Protein AF-A0A6B3FYM7-F1 (afdb_monomer_lite)

Structure (mmCIF, N/CA/C/O backbone):
data_AF-A0A6B3FYM7-F1
#
_entry.id   AF-A0A6B3FYM7-F1
#
loop_
_atom_site.group_PDB
_atom_site.id
_atom_site.type_symbol
_atom_site.label_atom_id
_atom_site.label_alt_id
_atom_site.label_comp_id
_atom_site.label_asym_id
_atom_site.label_entity_id
_atom_site.label_seq_id
_atom_site.pdbx_PDB_ins_code
_atom_site.Cartn_x
_atom_site.Cartn_y
_atom_site.Cartn_z
_atom_site.occupancy
_atom_site.B_iso_or_equiv
_atom_site.auth_seq_id
_atom_site.auth_comp_id
_atom_site.auth_asym_id
_atom_site.auth_atom_id
_atom_site.pdbx_PDB_model_num
ATOM 1 N N . SER A 1 1 ? -8.584 -11.742 29.478 1.00 46.53 1 SER A N 1
ATOM 2 C CA . SER A 1 1 ? -7.468 -11.080 30.180 1.00 46.53 1 SER A CA 1
ATOM 3 C C . SER A 1 1 ? -7.738 -9.589 30.159 1.00 46.53 1 SER A C 1
ATOM 5 O O . SER A 1 1 ? -7.620 -8.981 29.106 1.00 46.53 1 SER A O 1
ATOM 7 N N . GLU A 1 2 ? -8.219 -9.023 31.266 1.00 55.09 2 GLU A N 1
ATOM 8 C CA . GLU A 1 2 ? -8.510 -7.586 31.336 1.00 55.09 2 GLU A CA 1
ATOM 9 C C . GLU A 1 2 ? -7.210 -6.809 31.526 1.00 55.09 2 GLU A C 1
ATOM 11 O O . GLU A 1 2 ? -6.525 -6.999 32.528 1.00 55.09 2 GLU A O 1
ATOM 16 N N . LEU A 1 3 ? -6.883 -5.958 30.557 1.00 74.88 3 LEU A N 1
ATOM 17 C CA . LEU A 1 3 ? -5.840 -4.943 30.659 1.00 74.88 3 LEU A CA 1
ATOM 18 C C . LEU A 1 3 ? -6.435 -3.754 31.437 1.00 74.88 3 LEU A C 1
ATOM 20 O O . LEU A 1 3 ? -7.353 -3.107 30.922 1.00 74.88 3 LEU A O 1
ATOM 24 N N . PRO A 1 4 ? -6.006 -3.481 32.687 1.00 77.06 4 PRO A N 1
ATOM 25 C CA . PRO A 1 4 ? -6.563 -2.391 33.486 1.00 77.06 4 PRO A CA 1
ATOM 26 C C . PRO A 1 4 ? -6.440 -1.017 32.810 1.00 77.06 4 PRO A C 1
ATOM 28 O O . PRO A 1 4 ? -7.293 -0.157 33.027 1.00 77.06 4 PRO A O 1
ATOM 31 N N . GLU A 1 5 ? -5.426 -0.829 31.965 1.00 78.88 5 GLU A N 1
ATOM 32 C CA . GLU A 1 5 ? -5.196 0.368 31.152 1.00 78.88 5 GLU A CA 1
ATOM 33 C C . GLU A 1 5 ? -6.311 0.642 30.132 1.00 78.88 5 GLU A C 1
ATOM 35 O O . GLU A 1 5 ? -6.498 1.786 29.727 1.00 78.88 5 GLU A O 1
ATOM 40 N N . LEU A 1 6 ? -7.102 -0.371 29.765 1.00 74.69 6 LEU A N 1
ATOM 41 C CA . LEU A 1 6 ? -8.218 -0.235 28.826 1.00 74.69 6 LEU A CA 1
ATOM 42 C C . LEU A 1 6 ? -9.567 0.007 29.518 1.00 74.69 6 LEU A C 1
ATOM 44 O O . LEU A 1 6 ? -10.573 0.183 28.838 1.00 74.69 6 LEU A O 1
ATOM 48 N N . ARG A 1 7 ? -9.627 0.055 30.857 1.00 74.69 7 ARG A N 1
ATOM 49 C CA . ARG A 1 7 ? -10.898 0.220 31.594 1.00 74.69 7 ARG A CA 1
ATOM 50 C C . ARG A 1 7 ? -11.583 1.560 31.343 1.00 74.69 7 ARG A C 1
ATOM 52 O O . ARG A 1 7 ? -12.805 1.604 31.277 1.00 74.69 7 ARG A O 1
ATOM 59 N N . GLN A 1 8 ? -10.810 2.635 31.200 1.00 74.88 8 GLN A N 1
ATOM 60 C CA . GLN A 1 8 ? -11.358 3.953 30.862 1.00 74.88 8 GLN A CA 1
ATOM 61 C C . GLN A 1 8 ? -11.884 3.978 29.424 1.00 74.88 8 GLN A C 1
ATOM 63 O O . GLN A 1 8 ? -12.979 4.468 29.184 1.00 74.88 8 GLN A O 1
ATOM 68 N N . LEU A 1 9 ? -11.159 3.350 28.494 1.00 71.38 9 LEU A N 1
ATOM 69 C CA . LEU A 1 9 ? -11.590 3.217 27.104 1.00 71.38 9 LEU A CA 1
ATOM 70 C C . LEU A 1 9 ? -12.864 2.364 26.976 1.00 71.38 9 LEU A C 1
ATOM 72 O O . LEU A 1 9 ? -13.754 2.698 26.204 1.00 71.38 9 LEU A O 1
ATOM 76 N N . ALA A 1 10 ? -12.979 1.298 27.773 1.00 70.19 10 ALA A N 1
ATOM 77 C CA . ALA A 1 10 ? -14.178 0.465 27.839 1.00 70.19 10 ALA A CA 1
ATOM 78 C C . ALA A 1 10 ? -15.394 1.224 28.401 1.00 70.19 10 ALA A C 1
ATOM 80 O O . ALA A 1 10 ? -16.513 0.977 27.965 1.00 70.19 10 ALA A O 1
ATOM 81 N N . ALA A 1 11 ? -15.184 2.166 29.328 1.00 75.75 11 ALA A N 1
ATOM 82 C CA . ALA A 1 11 ? -16.250 3.013 29.867 1.00 75.75 11 ALA A CA 1
ATOM 83 C C . ALA A 1 11 ? -16.796 4.029 28.843 1.00 75.75 11 ALA A C 1
ATOM 85 O O . ALA A 1 11 ? -17.929 4.479 28.987 1.00 75.75 11 ALA A O 1
ATOM 86 N N . GLU A 1 12 ? -16.021 4.364 27.808 1.00 74.38 12 GLU A N 1
ATOM 87 C CA . GLU A 1 12 ? -16.435 5.240 26.703 1.00 74.38 12 GLU A CA 1
ATOM 88 C C . GLU A 1 12 ? -16.801 4.457 25.425 1.00 74.38 12 GLU A C 1
ATOM 90 O O . GLU A 1 12 ? -17.108 5.054 24.394 1.00 74.38 12 GLU A O 1
ATOM 95 N N . ALA A 1 13 ? -16.793 3.118 25.462 1.00 69.88 13 ALA A N 1
ATOM 96 C CA . ALA A 1 13 ? -16.990 2.277 24.279 1.00 69.88 13 ALA A CA 1
ATOM 97 C C . ALA A 1 13 ? -18.325 2.550 23.562 1.00 69.88 13 ALA A C 1
ATOM 99 O O . ALA A 1 13 ? -18.352 2.629 22.333 1.00 69.88 13 ALA A O 1
ATOM 100 N N . ASP A 1 14 ? -19.401 2.788 24.320 1.00 74.38 14 ASP A N 1
ATOM 101 C CA . ASP A 1 14 ? -20.729 3.106 23.779 1.00 74.38 14 ASP A CA 1
ATOM 102 C C . ASP A 1 14 ? -20.746 4.430 22.991 1.00 74.38 14 ASP A C 1
ATOM 104 O O . ASP A 1 14 ? -21.519 4.587 22.045 1.00 74.38 14 ASP A O 1
ATOM 108 N N . GLN A 1 15 ? -19.869 5.381 23.334 1.00 79.12 15 GLN A N 1
ATOM 109 C CA . GLN A 1 15 ? -19.751 6.667 22.640 1.00 79.12 15 GLN A CA 1
ATOM 110 C C . GLN A 1 15 ? -19.047 6.531 21.280 1.00 79.12 15 GLN A C 1
ATOM 112 O O . GLN A 1 15 ? -19.317 7.314 20.367 1.00 79.12 15 GLN A O 1
ATOM 117 N N . TYR A 1 16 ? -18.164 5.540 21.130 1.00 78.94 16 TYR A N 1
ATOM 118 C CA . TYR A 1 16 ? -17.360 5.330 19.921 1.00 78.94 16 TYR A CA 1
ATOM 119 C C . TYR A 1 16 ? -17.794 4.116 19.092 1.00 78.94 16 TYR A C 1
ATOM 121 O O . TYR A 1 16 ? -17.150 3.823 18.088 1.00 78.94 16 TYR A O 1
ATOM 129 N N . GLY A 1 17 ? -18.885 3.431 19.450 1.00 80.19 17 GLY A N 1
ATOM 130 C CA . GLY A 1 17 ? -19.410 2.277 18.706 1.00 80.19 17 GLY A CA 1
ATOM 131 C C . GLY A 1 17 ? -19.465 2.489 17.182 1.00 80.19 17 GLY A C 1
ATOM 132 O O . GLY A 1 17 ? -18.849 1.714 16.451 1.00 80.19 17 GLY A O 1
ATOM 133 N N . PRO A 1 18 ? -20.066 3.589 16.684 1.00 83.44 18 PRO A N 1
ATOM 134 C CA . PRO A 1 18 ? -20.109 3.873 15.247 1.00 83.44 18 PRO A CA 1
ATOM 135 C C . PRO A 1 18 ? -18.732 4.084 14.598 1.00 83.44 18 PRO A C 1
ATOM 137 O O . PRO A 1 18 ? -18.546 3.779 13.423 1.00 83.44 18 PRO A O 1
ATOM 140 N N . LEU A 1 19 ? -17.755 4.613 15.344 1.00 83.19 19 LEU A N 1
ATOM 141 C CA . LEU A 1 19 ? -16.384 4.784 14.858 1.00 83.19 19 LEU A CA 1
ATOM 142 C C . LEU A 1 19 ? -15.698 3.425 14.676 1.00 83.19 19 LEU A C 1
ATOM 144 O O . LEU A 1 19 ? -14.983 3.248 13.693 1.00 83.19 19 LEU A O 1
ATOM 148 N N . TRP A 1 20 ? -15.927 2.477 15.588 1.00 80.88 20 TRP A N 1
ATOM 149 C CA . TRP A 1 20 ? -15.373 1.126 15.494 1.00 80.88 20 TRP A CA 1
ATOM 150 C C . TRP A 1 20 ? -15.959 0.345 14.320 1.00 80.88 20 TRP A C 1
ATOM 152 O O . TRP A 1 20 ? -15.197 -0.219 13.542 1.00 80.88 20 TRP A O 1
ATOM 162 N N . GLU A 1 21 ? -17.278 0.407 14.118 1.00 82.81 21 GLU A N 1
ATOM 163 C CA . GLU A 1 21 ? -17.938 -0.211 12.957 1.00 82.81 21 GLU A CA 1
ATOM 164 C C . GLU A 1 21 ? -17.385 0.335 11.627 1.00 82.81 21 GLU A C 1
ATOM 166 O O . GLU A 1 21 ? -17.104 -0.417 10.692 1.00 82.81 21 GLU A O 1
ATOM 171 N N . LEU A 1 22 ? -17.168 1.653 11.548 1.00 83.69 22 LEU A N 1
ATOM 172 C CA . LEU A 1 22 ? -16.531 2.295 10.395 1.00 83.69 22 LEU A CA 1
ATOM 173 C C . LEU A 1 22 ? -15.067 1.874 10.229 1.00 83.69 22 LEU A C 1
ATOM 175 O O . LEU A 1 22 ? -14.633 1.614 9.108 1.00 83.69 22 LEU A O 1
ATOM 179 N N . ALA A 1 23 ? -14.299 1.817 11.317 1.00 84.19 23 ALA A N 1
ATOM 180 C CA . ALA A 1 23 ? -12.894 1.430 11.280 1.00 84.19 23 ALA A CA 1
ATOM 181 C C . ALA A 1 23 ? -12.717 -0.018 10.803 1.00 84.19 23 ALA A C 1
ATOM 183 O O . ALA A 1 23 ? -11.879 -0.258 9.937 1.00 84.19 23 ALA A O 1
ATOM 184 N N . GLU A 1 24 ? -13.542 -0.949 11.291 1.00 82.31 24 GLU A N 1
ATOM 185 C CA . GLU 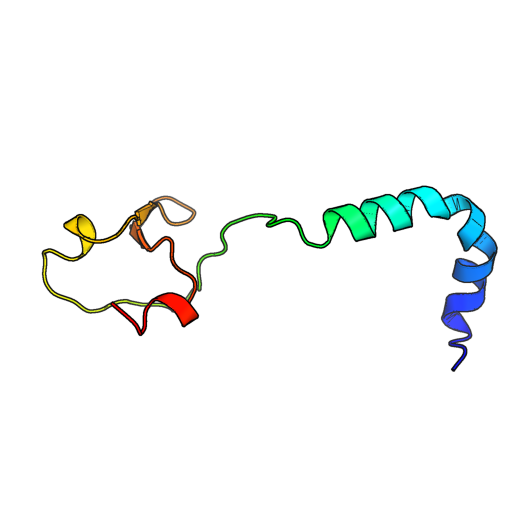A 1 24 ? -13.561 -2.346 10.840 1.00 82.31 24 GLU A CA 1
ATOM 186 C C . GLU A 1 24 ? -13.952 -2.455 9.360 1.00 82.31 24 GLU A C 1
ATOM 188 O O . GLU A 1 24 ? -13.289 -3.152 8.591 1.00 82.31 24 GLU 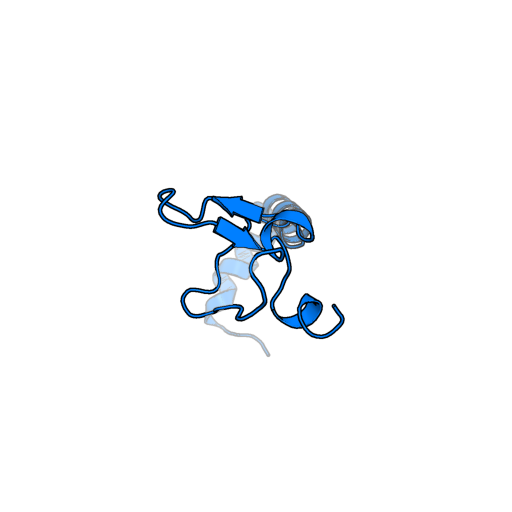A O 1
ATOM 193 N N . GLY A 1 25 ? -14.967 -1.701 8.921 1.00 83.44 25 GLY A N 1
ATOM 194 C CA . GLY A 1 25 ? -15.371 -1.663 7.512 1.00 83.44 25 GLY A CA 1
ATOM 195 C C . GLY A 1 25 ? -14.292 -1.106 6.572 1.00 83.44 25 GLY A C 1
ATOM 196 O O . GLY A 1 25 ? -14.212 -1.501 5.408 1.00 83.44 25 GLY A O 1
ATOM 197 N N . LEU A 1 26 ? -13.440 -0.207 7.070 1.00 83.25 26 LEU A N 1
ATOM 198 C CA . LEU A 1 26 ? -12.323 0.376 6.325 1.00 83.25 26 LEU A CA 1
ATOM 199 C C . LEU A 1 26 ? -11.013 -0.410 6.478 1.00 83.25 26 LEU A C 1
ATOM 201 O O . LEU A 1 26 ? -10.035 -0.053 5.816 1.00 83.25 26 LEU A O 1
ATOM 205 N N . ASP A 1 27 ? -10.948 -1.424 7.345 1.00 79.62 27 ASP A N 1
ATOM 206 C CA . ASP A 1 27 ? -9.706 -2.142 7.648 1.00 79.62 27 ASP A CA 1
ATOM 207 C C . ASP A 1 27 ? -9.200 -2.968 6.462 1.00 79.62 27 ASP A C 1
ATOM 209 O O . ASP A 1 27 ? -8.016 -2.941 6.131 1.00 79.62 27 ASP A O 1
ATOM 213 N N . ALA A 1 28 ? -10.121 -3.604 5.739 1.00 74.88 28 ALA A N 1
ATOM 214 C CA . ALA A 1 28 ? -9.801 -4.455 4.596 1.00 74.88 28 ALA A CA 1
ATOM 215 C C . ALA A 1 28 ? -9.537 -3.688 3.285 1.00 74.88 28 ALA A C 1
ATOM 217 O O . ALA A 1 28 ? -9.217 -4.303 2.266 1.00 74.88 28 ALA A O 1
ATOM 218 N N . LEU A 1 29 ? -9.697 -2.359 3.265 1.00 78.06 29 LEU A N 1
ATOM 219 C CA . LEU A 1 29 ? -9.550 -1.590 2.032 1.00 78.06 29 LEU A CA 1
ATOM 220 C C . LEU A 1 29 ? -8.073 -1.310 1.715 1.00 78.06 29 LEU A C 1
ATOM 222 O O . LEU A 1 29 ? -7.349 -0.788 2.568 1.00 78.06 29 LEU A O 1
ATOM 226 N N . PRO A 1 30 ? -7.617 -1.556 0.471 1.00 74.81 30 PRO A N 1
ATOM 227 C CA . PRO A 1 30 ? -6.296 -1.131 0.029 1.00 74.81 30 PRO A CA 1
ATOM 228 C C . PRO A 1 30 ? -6.169 0.394 0.134 1.00 74.81 30 PRO A C 1
ATOM 230 O O . PRO A 1 30 ? -6.877 1.136 -0.545 1.00 74.81 30 PRO A O 1
ATOM 233 N N . ARG A 1 31 ? -5.258 0.878 0.985 1.00 70.44 31 ARG A N 1
ATOM 234 C CA . ARG A 1 31 ? -5.042 2.324 1.207 1.00 70.44 31 ARG A CA 1
ATOM 235 C C . ARG A 1 31 ? -3.981 2.934 0.284 1.00 70.44 31 ARG A C 1
ATOM 237 O O . ARG A 1 31 ? -3.733 4.135 0.339 1.00 70.44 31 ARG A O 1
ATOM 244 N N . GLY A 1 32 ? -3.367 2.116 -0.572 1.00 64.75 32 GLY A N 1
ATOM 245 C CA . GLY A 1 32 ? -2.389 2.529 -1.575 1.00 64.75 32 GLY A CA 1
ATOM 246 C C . GLY A 1 32 ? -1.504 1.373 -2.034 1.00 64.75 32 GLY A C 1
ATOM 247 O O . GLY A 1 32 ? -1.392 0.356 -1.352 1.00 64.75 32 GLY A O 1
ATOM 248 N N . PHE A 1 33 ? -0.858 1.541 -3.187 1.00 63.91 33 PHE A N 1
ATOM 249 C CA . PHE A 1 33 ? 0.182 0.627 -3.654 1.00 63.91 33 PHE A CA 1
ATOM 250 C C . PHE A 1 33 ? 1.523 1.076 -3.076 1.00 63.91 33 PHE A C 1
ATOM 252 O O . PHE A 1 33 ? 2.064 2.111 -3.469 1.00 63.91 33 PHE A O 1
ATOM 259 N N . ALA A 1 34 ? 2.038 0.323 -2.107 1.00 62.91 34 ALA A N 1
ATOM 260 C CA . ALA A 1 34 ? 3.365 0.561 -1.561 1.00 62.91 34 ALA A CA 1
ATOM 261 C C . ALA A 1 34 ? 4.417 -0.120 -2.439 1.00 62.91 34 ALA A C 1
ATOM 263 O O . ALA A 1 34 ? 4.313 -1.296 -2.776 1.00 62.91 34 ALA A O 1
ATOM 264 N N . MET A 1 35 ? 5.455 0.633 -2.781 1.00 64.75 35 MET A N 1
ATOM 265 C CA . MET A 1 35 ? 6.643 0.099 -3.428 1.00 64.75 35 MET A CA 1
ATOM 266 C C . MET A 1 35 ? 7.464 -0.713 -2.425 1.00 64.75 35 MET A C 1
ATOM 268 O O . MET A 1 35 ? 7.789 -0.195 -1.355 1.00 64.75 35 MET A O 1
ATOM 272 N N . HIS A 1 36 ? 7.853 -1.948 -2.767 1.00 67.38 36 HIS A N 1
ATOM 273 C CA . HIS A 1 36 ? 8.874 -2.643 -1.985 1.00 67.38 36 HIS A CA 1
ATOM 274 C C . HIS A 1 36 ? 10.221 -1.944 -2.228 1.00 67.38 36 HIS A C 1
ATOM 276 O O . HIS A 1 36 ? 10.722 -1.983 -3.353 1.00 67.38 36 HIS A O 1
ATOM 282 N N . PRO A 1 37 ? 10.829 -1.301 -1.213 1.00 62.84 37 PRO A N 1
ATOM 283 C CA . PRO A 1 37 ? 11.924 -0.352 -1.430 1.00 62.84 37 PRO A CA 1
ATOM 284 C C . PRO A 1 37 ? 13.207 -0.990 -1.981 1.00 62.84 37 PRO A C 1
ATOM 286 O O . PRO A 1 37 ? 14.084 -0.270 -2.448 1.00 62.84 37 PRO A O 1
ATOM 289 N N . CYS A 1 38 ? 13.318 -2.322 -1.941 1.00 69.88 38 CYS A N 1
ATOM 290 C CA . CYS A 1 38 ? 14.511 -3.059 -2.357 1.00 69.88 38 CYS A CA 1
ATOM 291 C C . CYS A 1 38 ? 14.251 -4.101 -3.464 1.00 69.88 38 CYS A C 1
ATOM 293 O O . CYS A 1 38 ? 15.166 -4.845 -3.812 1.00 69.88 38 CYS A O 1
ATOM 295 N N . GLY A 1 39 ? 13.026 -4.211 -3.992 1.00 74.06 39 GLY A N 1
ATOM 296 C CA . GLY A 1 39 ? 12.687 -5.222 -5.000 1.00 74.06 39 GLY A CA 1
ATOM 297 C C . GLY A 1 39 ? 13.194 -4.833 -6.387 1.00 74.06 39 GLY A C 1
ATOM 298 O O . GLY A 1 39 ? 12.851 -3.764 -6.883 1.00 74.06 39 GLY A O 1
ATOM 299 N N . VAL A 1 40 ? 13.984 -5.700 -7.025 1.00 82.12 40 VAL A N 1
ATOM 300 C CA . VAL A 1 40 ? 14.472 -5.512 -8.401 1.00 82.12 40 VAL A CA 1
ATOM 301 C C . VAL A 1 40 ? 14.137 -6.753 -9.223 1.00 82.12 40 VAL A C 1
ATOM 303 O O . VAL A 1 40 ? 14.363 -7.870 -8.767 1.00 82.12 40 VAL A O 1
ATOM 306 N N . ILE A 1 41 ? 13.625 -6.554 -10.440 1.00 82.62 41 ILE A N 1
ATOM 307 C CA . ILE A 1 41 ? 13.354 -7.625 -11.408 1.00 82.62 41 ILE A CA 1
ATOM 308 C C . ILE A 1 41 ? 14.444 -7.594 -12.480 1.00 82.62 41 ILE A C 1
ATOM 310 O O . ILE A 1 41 ? 14.736 -6.538 -13.042 1.00 82.62 41 ILE A O 1
ATOM 314 N N . LEU A 1 42 ? 15.033 -8.753 -12.775 1.00 83.31 42 LEU A N 1
ATOM 315 C CA . LEU A 1 42 ? 16.007 -8.935 -13.851 1.00 83.31 42 LEU A CA 1
ATOM 316 C C . LEU A 1 42 ? 15.382 -9.816 -14.936 1.00 83.31 42 LEU A C 1
ATOM 318 O O . LEU A 1 42 ? 14.998 -10.949 -14.667 1.00 83.31 42 LEU A O 1
ATOM 322 N N . SER A 1 43 ? 15.265 -9.293 -16.155 1.00 84.56 43 SER A N 1
ATOM 323 C CA . SER A 1 43 ? 14.693 -9.995 -17.310 1.00 84.56 43 SER A CA 1
ATOM 324 C C . SER A 1 43 ? 15.277 -9.429 -18.610 1.00 84.56 43 SER A C 1
ATOM 326 O O . SER A 1 43 ? 16.170 -8.580 -18.584 1.00 84.56 43 SER A O 1
ATOM 328 N N . ASP A 1 44 ? 14.791 -9.904 -19.753 1.00 85.44 44 ASP A N 1
ATOM 329 C CA . ASP A 1 44 ? 15.149 -9.363 -21.061 1.00 85.44 44 ASP A CA 1
ATOM 330 C C . ASP A 1 44 ? 14.503 -7.986 -21.333 1.00 85.44 44 ASP A C 1
ATOM 332 O O . ASP A 1 44 ? 13.605 -7.521 -20.625 1.00 85.44 44 ASP A O 1
ATOM 336 N N . ALA A 1 45 ? 14.953 -7.324 -22.405 1.00 87.06 45 ALA A N 1
ATOM 337 C CA . ALA A 1 45 ? 14.516 -5.973 -22.768 1.00 87.06 45 ALA A CA 1
ATOM 338 C C . ALA A 1 45 ? 13.007 -5.850 -23.069 1.00 87.06 45 ALA A C 1
ATOM 340 O O . ALA A 1 45 ? 12.488 -4.736 -23.128 1.00 87.06 45 ALA A O 1
ATOM 341 N N . SER A 1 46 ? 12.293 -6.965 -23.260 1.00 87.44 46 SER A N 1
ATOM 342 C CA . SER A 1 46 ? 10.857 -6.963 -23.553 1.00 87.44 46 SER A CA 1
ATOM 343 C C . SER A 1 46 ? 9.966 -6.927 -22.306 1.00 87.44 46 SER A C 1
ATOM 345 O O . SER A 1 46 ? 8.751 -6.811 -22.454 1.00 87.44 46 SER A O 1
ATOM 347 N N . LEU A 1 47 ? 10.527 -7.000 -21.088 1.00 85.31 47 LEU A N 1
ATOM 348 C CA . LEU A 1 47 ? 9.767 -7.064 -19.82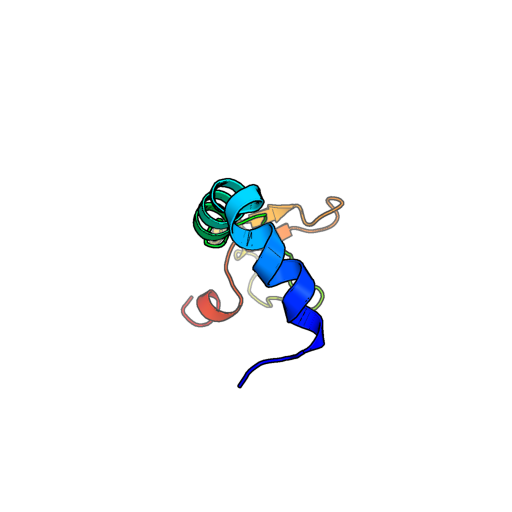7 1.00 85.31 47 LEU A CA 1
ATOM 349 C C . LEU A 1 47 ? 8.697 -5.964 -19.704 1.00 85.31 47 LEU A C 1
ATOM 351 O O . LEU A 1 47 ? 7.549 -6.253 -19.372 1.00 85.31 47 LEU A O 1
ATOM 355 N N . LEU A 1 48 ? 9.043 -4.716 -20.038 1.00 83.94 48 LEU A N 1
ATOM 356 C CA . LEU A 1 48 ? 8.116 -3.576 -19.959 1.00 83.94 48 LEU A CA 1
ATOM 357 C C . LEU A 1 48 ? 6.946 -3.667 -20.952 1.00 83.94 48 LEU A C 1
ATOM 359 O O . LEU A 1 48 ? 5.929 -3.015 -20.754 1.00 83.94 48 LEU A O 1
ATOM 363 N N . GLY A 1 49 ? 7.081 -4.459 -22.019 1.00 84.88 49 GLY A N 1
ATOM 364 C CA . GLY A 1 49 ? 6.005 -4.713 -22.980 1.00 84.88 49 GLY A CA 1
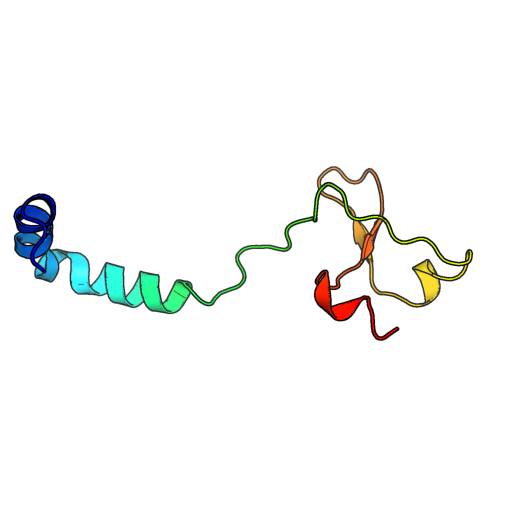ATOM 365 C C . GLY A 1 49 ? 5.080 -5.863 -22.578 1.00 84.88 49 GLY A C 1
ATOM 366 O O . GLY A 1 49 ? 4.053 -6.060 -23.224 1.00 84.88 49 GLY A O 1
ATOM 367 N N . ARG A 1 50 ? 5.443 -6.633 -21.543 1.00 87.25 50 ARG A N 1
ATOM 368 C CA . ARG A 1 50 ? 4.709 -7.826 -21.095 1.00 87.25 50 ARG A CA 1
ATOM 369 C C . ARG A 1 50 ? 3.989 -7.636 -19.761 1.00 87.25 50 ARG A C 1
ATOM 371 O O . ARG A 1 50 ? 3.043 -8.371 -19.502 1.00 87.25 50 ARG A O 1
ATOM 378 N N . LEU A 1 51 ? 4.403 -6.667 -18.939 1.00 84.50 51 LEU A N 1
ATOM 379 C CA . LEU A 1 51 ? 3.831 -6.430 -17.611 1.00 84.50 51 LEU A CA 1
ATOM 380 C C . LEU A 1 51 ? 3.270 -5.012 -17.456 1.00 84.50 51 LEU A C 1
ATOM 382 O O . LEU A 1 51 ? 3.905 -4.053 -17.900 1.00 84.50 51 LEU A O 1
ATOM 386 N N . PRO A 1 52 ? 2.122 -4.850 -16.772 1.00 82.81 52 PRO A N 1
ATOM 387 C CA . PRO A 1 52 ? 1.653 -3.534 -16.372 1.00 82.81 52 PRO A CA 1
ATOM 388 C C . PRO A 1 52 ? 2.624 -2.914 -15.357 1.00 82.81 52 PRO A C 1
ATOM 390 O O . PRO A 1 52 ? 2.973 -3.522 -14.341 1.00 82.81 52 PRO 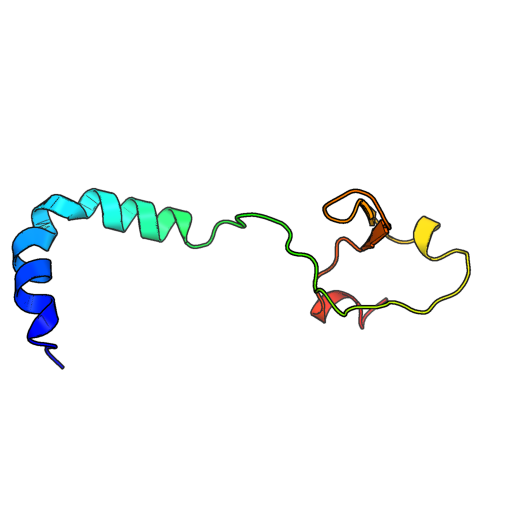A O 1
ATOM 393 N N . VAL A 1 53 ? 3.044 -1.678 -15.628 1.00 86.00 53 VAL A N 1
ATOM 394 C CA . VAL A 1 53 ? 3.928 -0.894 -14.757 1.00 86.00 53 VAL A CA 1
ATOM 395 C C . VAL A 1 53 ? 3.321 0.468 -14.434 1.00 86.00 53 VAL A C 1
ATOM 397 O O . VAL A 1 53 ? 2.551 1.021 -15.217 1.00 86.00 53 VAL A O 1
ATOM 400 N N . GLN A 1 54 ? 3.696 1.033 -13.291 1.00 84.38 54 GLN A N 1
ATOM 401 C CA . GLN A 1 54 ? 3.400 2.413 -12.897 1.00 84.38 54 GLN A CA 1
ATOM 402 C C . GLN A 1 54 ? 4.697 3.155 -12.581 1.00 84.38 54 GLN A C 1
ATOM 404 O O . GLN A 1 54 ? 5.694 2.517 -12.248 1.00 84.38 54 GLN A O 1
ATOM 409 N N . PRO A 1 55 ? 4.720 4.493 -12.631 1.00 82.81 55 PRO A N 1
ATOM 410 C CA . PRO A 1 55 ? 5.833 5.253 -12.082 1.00 82.81 55 PRO A CA 1
ATOM 411 C C . PRO A 1 55 ? 5.987 4.989 -10.578 1.00 82.81 55 PRO A C 1
ATOM 413 O O . PRO A 1 55 ? 5.004 5.014 -9.834 1.00 82.81 55 PRO A O 1
ATOM 416 N N . ALA A 1 56 ? 7.222 4.797 -10.117 1.00 78.88 56 ALA A N 1
ATOM 417 C CA . ALA A 1 56 ? 7.537 4.791 -8.695 1.00 78.88 56 ALA A CA 1
ATOM 418 C C . ALA A 1 56 ? 7.135 6.130 -8.042 1.00 78.88 56 ALA A C 1
ATOM 420 O O . ALA A 1 56 ? 7.066 7.159 -8.728 1.00 78.88 56 ALA A O 1
ATOM 421 N N . PRO A 1 57 ? 6.933 6.174 -6.713 1.00 72.31 57 PRO A N 1
ATOM 422 C CA . PRO A 1 57 ? 6.812 7.436 -5.990 1.00 72.31 57 PRO A CA 1
ATOM 423 C C . PRO A 1 57 ? 7.991 8.363 -6.333 1.00 72.31 57 PRO A C 1
ATOM 425 O O . PRO A 1 57 ? 9.150 7.997 -6.154 1.00 72.31 57 PRO A O 1
ATOM 428 N N . GLY A 1 58 ? 7.706 9.546 -6.885 1.00 75.75 58 GLY A N 1
ATOM 429 C CA . GLY A 1 58 ? 8.731 10.483 -7.372 1.00 75.75 58 GLY A CA 1
ATOM 430 C C . GLY A 1 58 ? 9.170 10.302 -8.837 1.00 75.75 58 GLY A C 1
ATOM 431 O O . GLY A 1 58 ? 9.986 11.082 -9.316 1.00 75.75 58 GLY A O 1
ATOM 432 N N . GLY A 1 59 ? 8.619 9.327 -9.569 1.00 76.56 59 GLY A N 1
ATOM 433 C CA . GLY A 1 59 ? 8.702 9.220 -11.034 1.00 76.56 59 GLY A CA 1
ATOM 434 C C . GLY A 1 59 ? 10.035 8.736 -11.612 1.00 76.56 59 GLY A C 1
ATOM 435 O O . GLY A 1 59 ? 10.218 8.781 -12.824 1.00 76.56 59 GLY A O 1
ATOM 436 N N . ALA A 1 60 ? 10.970 8.283 -10.778 1.00 76.81 60 ALA A N 1
ATOM 437 C CA . ALA A 1 60 ? 12.336 7.992 -11.214 1.00 76.81 60 ALA A CA 1
ATOM 438 C C . ALA A 1 60 ? 12.488 6.685 -12.022 1.00 76.81 60 ALA A C 1
ATOM 440 O O . ALA A 1 60 ? 13.432 6.563 -12.799 1.00 76.81 60 ALA A O 1
ATOM 441 N N . TYR A 1 61 ? 11.599 5.704 -11.840 1.00 81.56 61 TYR A N 1
ATOM 442 C CA . TYR A 1 61 ? 11.682 4.395 -12.499 1.00 81.56 61 TYR A CA 1
ATOM 443 C C . TYR A 1 61 ? 10.314 3.689 -12.538 1.00 81.56 61 TYR A C 1
ATOM 445 O O . TYR A 1 61 ? 9.448 4.007 -11.718 1.00 81.56 61 TYR A O 1
ATOM 453 N N . PRO A 1 62 ? 10.080 2.768 -13.495 1.00 85.31 62 PRO A N 1
ATOM 454 C CA . PRO A 1 62 ? 8.861 1.968 -13.550 1.00 85.31 62 PRO A CA 1
ATOM 455 C C . PRO A 1 62 ? 8.844 0.878 -12.467 1.00 85.31 62 PRO A C 1
ATOM 457 O O . PRO A 1 62 ? 9.860 0.252 -12.172 1.00 85.31 62 PRO A O 1
ATOM 460 N N . THR A 1 63 ? 7.659 0.623 -11.929 1.00 84.12 63 THR A N 1
ATOM 461 C CA . THR A 1 63 ? 7.346 -0.354 -10.887 1.00 84.12 63 THR A CA 1
ATOM 462 C C . THR A 1 63 ? 6.297 -1.321 -11.413 1.00 84.12 63 THR A C 1
ATOM 464 O O . THR A 1 63 ? 5.249 -0.882 -11.884 1.00 84.12 63 THR A O 1
ATOM 467 N N . VAL A 1 64 ? 6.537 -2.627 -11.302 1.00 83.62 64 VAL A N 1
ATOM 468 C CA . VAL A 1 64 ? 5.545 -3.649 -11.671 1.00 83.62 64 VAL A CA 1
ATOM 469 C C . VAL A 1 64 ? 4.352 -3.599 -10.716 1.00 83.62 64 VAL A C 1
ATOM 471 O O . VAL A 1 64 ? 4.527 -3.534 -9.501 1.00 83.62 64 VAL A O 1
ATOM 474 N N . GLN A 1 65 ? 3.136 -3.633 -11.267 1.00 72.88 65 GLN A N 1
ATOM 475 C CA . GLN A 1 65 ? 1.894 -3.715 -10.488 1.00 72.88 65 GLN A CA 1
ATOM 476 C C . GLN A 1 65 ? 1.574 -5.160 -10.082 1.00 72.88 65 GLN A C 1
ATOM 478 O O . GLN A 1 65 ? 0.531 -5.695 -10.446 1.00 72.88 65 GLN A O 1
ATOM 483 N N . ALA A 1 66 ? 2.488 -5.788 -9.354 1.00 66.69 66 ALA A N 1
ATOM 484 C CA . ALA A 1 66 ? 2.325 -7.123 -8.793 1.00 66.69 66 ALA A CA 1
ATOM 485 C C . ALA A 1 66 ? 2.841 -7.105 -7.350 1.00 66.69 66 ALA A C 1
ATOM 487 O O . ALA A 1 66 ? 3.822 -6.409 -7.062 1.00 66.69 66 ALA A O 1
ATOM 488 N N . ASP A 1 67 ? 2.185 -7.830 -6.442 1.00 59.81 67 ASP A N 1
ATOM 489 C CA . ASP A 1 67 ? 2.767 -8.065 -5.120 1.00 59.81 67 ASP A CA 1
ATOM 490 C C . ASP A 1 67 ? 3.979 -8.999 -5.262 1.00 59.81 67 ASP A C 1
ATOM 492 O O . ASP A 1 67 ? 4.102 -9.749 -6.229 1.00 59.81 67 ASP A O 1
ATOM 496 N N . LYS A 1 68 ? 4.884 -8.978 -4.282 1.00 56.19 68 LYS A N 1
ATOM 497 C CA . LYS A 1 68 ? 6.085 -9.819 -4.223 1.00 56.19 68 LYS A CA 1
ATOM 498 C C . LYS A 1 68 ? 5.781 -11.306 -4.472 1.00 56.19 68 LYS A C 1
ATOM 500 O O . LYS A 1 68 ? 6.635 -11.995 -5.016 1.00 56.19 68 LYS A O 1
ATOM 505 N N . HIS A 1 69 ? 4.601 -11.787 -4.079 1.00 53.69 69 HIS A N 1
ATOM 506 C CA . HIS A 1 69 ? 4.204 -13.190 -4.226 1.00 53.69 69 HIS A CA 1
ATOM 507 C C . HIS A 1 69 ? 3.634 -13.545 -5.610 1.00 53.69 69 HIS A C 1
ATOM 509 O O . HIS A 1 69 ? 3.551 -14.725 -5.921 1.00 53.69 69 HIS A O 1
ATOM 515 N N . ASP A 1 70 ? 3.304 -12.560 -6.451 1.00 57.03 70 ASP A N 1
ATOM 516 C CA . ASP A 1 70 ? 2.730 -12.788 -7.788 1.00 57.03 70 ASP A CA 1
ATOM 517 C C . ASP A 1 70 ? 3.799 -12.801 -8.902 1.00 57.03 70 ASP A C 1
ATOM 519 O O . ASP A 1 70 ? 3.496 -13.072 -10.063 1.00 57.03 70 ASP A O 1
ATOM 523 N N . VAL A 1 71 ? 5.060 -12.476 -8.581 1.00 53.59 71 VAL A N 1
ATOM 524 C CA . VAL A 1 71 ? 6.152 -12.331 -9.570 1.00 53.59 71 VAL A CA 1
ATOM 525 C C . VAL A 1 71 ? 6.890 -13.650 -9.842 1.00 53.59 71 VAL A C 1
ATOM 527 O O . VAL A 1 71 ? 7.714 -13.707 -10.750 1.00 53.59 71 VAL A O 1
ATOM 530 N N . GLU A 1 72 ? 6.619 -14.709 -9.074 1.00 55.66 72 GLU A N 1
ATOM 531 C CA . GLU A 1 72 ? 7.310 -16.004 -9.210 1.00 55.66 72 GLU A CA 1
ATOM 532 C C . GLU A 1 72 ? 6.635 -16.963 -10.218 1.00 55.66 72 GLU A C 1
ATOM 534 O O . GLU A 1 72 ? 7.256 -17.948 -10.612 1.00 55.66 72 GLU A O 1
ATOM 539 N N . ASP A 1 73 ? 5.429 -16.640 -10.706 1.00 54.53 73 ASP A N 1
ATOM 540 C CA . ASP A 1 73 ? 4.627 -17.493 -11.607 1.00 54.53 73 ASP A CA 1
ATOM 541 C C . ASP A 1 73 ? 4.612 -17.036 -13.093 1.00 54.53 73 ASP A C 1
ATOM 543 O O . ASP A 1 73 ? 3.826 -17.557 -13.892 1.00 54.53 73 ASP A O 1
ATOM 547 N N . LEU A 1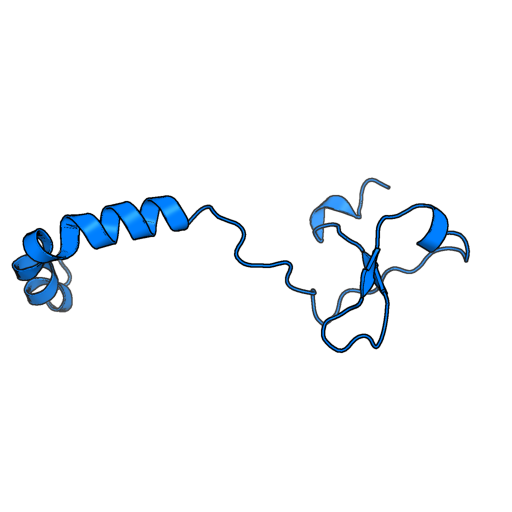 74 ? 5.459 -16.070 -13.487 1.00 52.81 74 LEU A N 1
ATOM 548 C CA . LEU A 1 74 ? 5.472 -15.422 -14.820 1.00 52.81 74 LEU A CA 1
ATOM 549 C C . LEU A 1 74 ? 6.668 -15.781 -15.717 1.00 52.81 74 LEU A C 1
ATOM 551 O O . LEU A 1 74 ? 7.818 -15.802 -15.225 1.00 52.81 74 LEU A O 1
#

Radius of gyration: 21.19 Å; chains: 1; bounding box: 37×28×57 Å

Foldseek 3Di:
DDDVVCPVVVVCCVVCVVVVVVCVVCVPDDPDDDDPPPDDDDDDPCVPVVFDWDQDVVRPDTDGPDPPVRVVPD

Secondary structure (DSSP, 8-state):
---GGGHHHHHTHHHHHHHHHHHHHHHTS-------TT------TTHHHHS-EEEPTTSSSEEESS-TTTSS--

Sequence (74 aa):
SELPELRQLAAEADQYGPLWELAEGLDALPRGFAMHPCGVILSDASLLGRLPVQPAPGGAYPTVQADKHDVEDL

pLDDT: mean 74.85, std 10.23, range [46.53, 87.44]